Protein AF-A0A8T3W9M2-F1 (afdb_monomer_lite)

Structure (mmCIF, N/CA/C/O backbone):
data_AF-A0A8T3W9M2-F1
#
_entry.id   AF-A0A8T3W9M2-F1
#
loop_
_atom_site.group_PDB
_atom_site.id
_atom_site.type_symbol
_atom_site.label_atom_id
_atom_site.label_alt_id
_atom_site.label_comp_id
_atom_site.label_asym_id
_atom_site.label_entity_id
_atom_site.label_seq_id
_atom_site.pdbx_PDB_ins_code
_atom_site.Cartn_x
_atom_site.Cartn_y
_atom_site.Cartn_z
_atom_site.occupancy
_atom_site.B_iso_or_equiv
_atom_site.auth_seq_id
_atom_site.auth_comp_id
_atom_site.auth_asym_id
_atom_site.auth_atom_id
_atom_site.pdbx_PDB_model_num
ATOM 1 N N . MET A 1 1 ? 30.836 36.817 45.124 1.00 39.00 1 MET A N 1
ATOM 2 C CA . MET A 1 1 ? 31.228 36.311 43.795 1.00 39.00 1 MET A CA 1
ATOM 3 C C . MET A 1 1 ? 30.301 35.167 43.399 1.00 39.00 1 MET A C 1
ATOM 5 O O . MET A 1 1 ? 30.342 34.118 44.015 1.00 39.00 1 MET A O 1
ATOM 9 N N . ASN A 1 2 ? 29.427 35.454 42.434 1.00 42.81 2 ASN A N 1
ATOM 10 C CA . ASN A 1 2 ? 29.161 34.670 41.221 1.00 42.81 2 ASN A CA 1
ATOM 11 C C . ASN A 1 2 ? 28.730 33.192 41.360 1.00 42.81 2 ASN A C 1
ATOM 13 O O . ASN A 1 2 ? 29.551 32.287 41.342 1.00 42.81 2 ASN A O 1
ATOM 17 N N . ASN A 1 3 ? 27.408 33.001 41.420 1.00 44.59 3 ASN A N 1
ATOM 18 C CA . ASN A 1 3 ? 26.557 32.224 40.499 1.00 44.59 3 ASN A CA 1
ATOM 19 C C . ASN A 1 3 ? 27.165 31.021 39.733 1.00 44.59 3 ASN A C 1
ATOM 21 O O . ASN A 1 3 ? 28.027 31.213 38.878 1.00 44.59 3 ASN A O 1
ATOM 25 N N . SER A 1 4 ? 26.610 29.814 39.929 1.00 44.50 4 SER A N 1
ATOM 26 C CA . SER A 1 4 ? 26.274 28.855 38.848 1.00 44.50 4 SER A CA 1
ATOM 27 C C . SER A 1 4 ? 25.613 27.566 39.376 1.00 44.50 4 SER A C 1
ATOM 29 O O . SER A 1 4 ? 26.052 27.001 40.371 1.00 44.50 4 SER A O 1
ATOM 31 N N . GLY A 1 5 ? 24.575 27.092 38.667 1.00 40.69 5 GLY A N 1
ATOM 32 C CA . GLY A 1 5 ? 23.954 25.763 38.832 1.00 40.69 5 GLY A CA 1
ATOM 33 C C . GLY A 1 5 ? 22.439 25.826 39.065 1.00 40.69 5 GLY A C 1
ATOM 34 O O . GLY A 1 5 ? 21.985 25.690 40.190 1.00 40.69 5 GLY A O 1
ATOM 35 N N . PHE A 1 6 ? 21.640 26.323 38.119 1.00 42.41 6 PHE A N 1
ATOM 36 C CA . PHE A 1 6 ? 20.942 25.556 37.071 1.00 42.41 6 PHE A CA 1
ATOM 37 C C . PHE A 1 6 ? 19.998 24.435 37.569 1.00 42.41 6 PHE A C 1
ATOM 39 O O . PHE A 1 6 ? 20.433 23.372 37.991 1.00 42.41 6 PHE A O 1
ATOM 46 N N . SER A 1 7 ? 18.701 24.706 37.368 1.00 46.81 7 SER A N 1
ATOM 47 C CA . SER A 1 7 ? 17.598 23.775 37.084 1.00 46.81 7 SER A CA 1
ATOM 48 C C . SER A 1 7 ? 17.106 22.823 38.174 1.00 46.81 7 SER A C 1
ATOM 50 O O . SER A 1 7 ? 17.703 21.787 38.429 1.00 46.81 7 SER A O 1
ATOM 52 N N . ASN A 1 8 ? 15.864 23.035 38.620 1.00 50.03 8 ASN A N 1
ATOM 53 C CA . ASN A 1 8 ? 14.818 22.097 38.213 1.00 50.03 8 ASN A CA 1
ATOM 54 C C . ASN A 1 8 ? 13.423 22.722 38.251 1.00 50.03 8 ASN A C 1
ATOM 56 O O . ASN A 1 8 ? 13.041 23.462 39.155 1.00 50.03 8 ASN A O 1
ATOM 60 N N . SER A 1 9 ? 12.705 22.445 37.174 1.00 52.81 9 SER A N 1
ATOM 61 C CA . SER A 1 9 ? 11.444 23.040 36.783 1.00 52.81 9 SER A CA 1
ATOM 62 C C . SER A 1 9 ? 10.279 22.258 37.383 1.00 52.81 9 SER A C 1
ATOM 64 O O . SER A 1 9 ? 10.182 21.057 37.179 1.00 52.81 9 SER A O 1
ATOM 66 N N . ARG A 1 10 ? 9.369 22.991 38.035 1.00 55.19 10 ARG A N 1
ATOM 67 C CA . ARG A 1 10 ? 7.924 22.719 38.153 1.00 55.19 10 ARG A CA 1
ATOM 68 C C . ARG A 1 10 ? 7.528 21.292 38.568 1.00 55.19 10 ARG A C 1
ATOM 70 O O . ARG A 1 10 ? 7.169 20.466 37.737 1.00 55.19 10 ARG A O 1
ATOM 77 N N . GLU A 1 11 ? 7.427 21.088 39.881 1.00 52.94 11 GLU A N 1
ATOM 78 C CA . GLU A 1 11 ? 6.527 20.090 40.467 1.00 52.94 11 GLU A CA 1
ATOM 79 C C . GLU A 1 11 ? 5.074 20.405 40.068 1.00 52.94 11 GLU A C 1
ATOM 81 O O . GLU A 1 11 ? 4.480 21.388 40.520 1.00 52.94 11 GLU A O 1
ATOM 86 N N . LEU A 1 12 ? 4.490 19.577 39.203 1.00 50.06 12 LEU A N 1
ATOM 87 C CA . LEU A 1 12 ? 3.054 19.585 38.945 1.00 50.06 12 LEU A CA 1
ATOM 88 C C . LEU A 1 12 ? 2.354 18.822 40.075 1.00 50.06 12 LEU A C 1
ATOM 90 O O . LEU A 1 12 ? 2.283 17.597 40.067 1.00 50.06 12 LEU A O 1
ATOM 94 N N . LYS A 1 13 ? 1.836 19.567 41.056 1.00 49.88 13 LYS A N 1
ATOM 95 C CA . LYS A 1 13 ? 0.910 19.059 42.074 1.00 49.88 13 LYS A CA 1
ATOM 96 C C . LYS A 1 13 ? -0.467 18.869 41.439 1.00 49.88 13 LYS A C 1
ATOM 98 O O . LYS A 1 13 ? -1.202 19.842 41.288 1.00 49.88 13 LYS A O 1
ATOM 103 N N . TYR A 1 14 ? -0.828 17.639 41.089 1.00 43.00 14 TYR A N 1
ATOM 104 C CA . TYR A 1 14 ? -2.223 17.296 40.822 1.00 43.00 14 TYR A CA 1
ATOM 105 C C . TYR A 1 14 ? -2.787 16.565 42.034 1.00 43.00 14 TYR A C 1
ATOM 107 O O . TYR A 1 14 ? -2.312 15.502 42.413 1.00 43.00 14 TYR A O 1
ATOM 115 N N . ALA A 1 15 ? -3.753 17.218 42.677 1.00 52.56 15 ALA A N 1
ATOM 116 C CA . ALA A 1 15 ? -4.450 16.733 43.853 1.00 52.56 15 ALA A CA 1
ATOM 117 C C . ALA A 1 15 ? -5.292 15.500 43.503 1.00 52.56 15 ALA A C 1
ATOM 119 O O . ALA A 1 15 ? -6.151 15.561 42.621 1.00 52.56 15 ALA A O 1
ATOM 120 N N . GLU A 1 16 ? -5.058 14.408 44.221 1.00 57.94 16 GLU A N 1
ATOM 121 C CA . GLU A 1 16 ? -5.916 13.230 44.219 1.00 57.94 16 GLU A CA 1
ATOM 122 C C . GLU A 1 16 ? -7.261 13.629 44.845 1.00 57.94 16 GLU A C 1
ATOM 124 O O . GLU A 1 16 ? -7.340 14.002 46.014 1.00 57.94 16 GLU A O 1
ATOM 129 N N . LYS A 1 17 ? -8.318 13.662 44.026 1.00 60.25 17 LYS A N 1
ATOM 130 C CA . LYS A 1 17 ? -9.698 13.791 44.499 1.00 60.25 17 LYS A CA 1
ATOM 131 C C . LYS A 1 17 ? -10.296 12.398 44.568 1.00 60.25 17 LYS A C 1
ATOM 133 O O . LYS A 1 17 ? -10.641 11.826 43.534 1.00 60.25 17 LYS A O 1
ATOM 138 N N . ASP A 1 18 ? -10.455 11.907 45.787 1.00 57.84 18 ASP A N 1
ATOM 139 C CA . ASP A 1 18 ? -11.258 10.731 46.090 1.00 57.84 18 ASP A CA 1
ATOM 140 C C . ASP A 1 18 ? -12.707 10.968 45.638 1.00 57.84 18 ASP A C 1
ATOM 142 O O . ASP A 1 18 ? -13.363 11.928 46.051 1.00 57.84 18 ASP A O 1
ATOM 146 N N . CYS A 1 19 ? -13.213 10.105 44.755 1.00 46.59 19 CYS A N 1
ATOM 147 C CA . CYS A 1 19 ? -14.619 10.073 44.364 1.00 46.59 19 CYS A CA 1
ATOM 14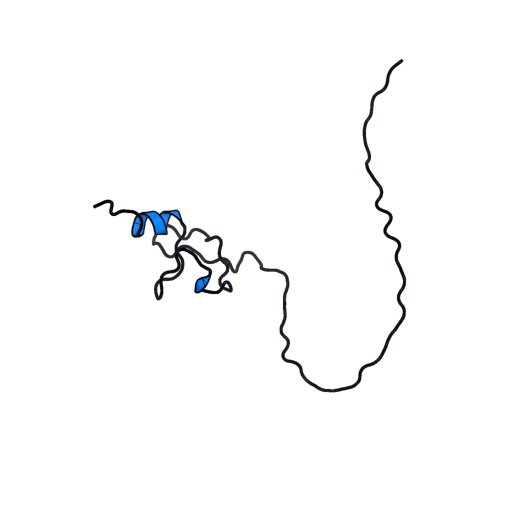8 C C . CYS A 1 19 ? -15.185 8.693 44.703 1.00 46.59 19 CYS A C 1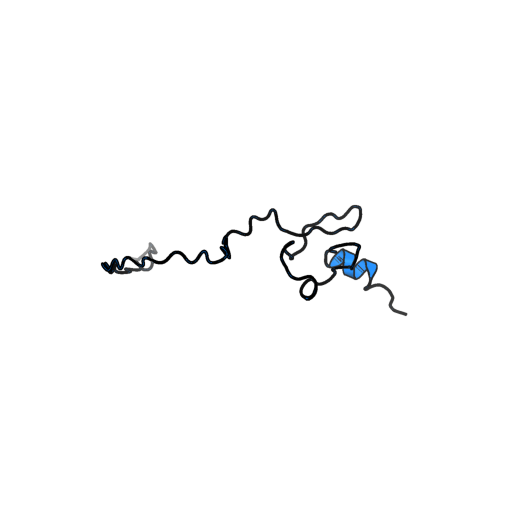
ATOM 150 O O . CYS A 1 19 ? -15.192 7.777 43.882 1.00 46.59 19 CYS A O 1
ATOM 152 N N . GLU A 1 20 ? -15.659 8.547 45.938 1.00 57.16 20 GLU A N 1
ATOM 153 C CA . GLU A 1 20 ? -16.551 7.458 46.317 1.00 57.16 20 GLU A CA 1
ATOM 154 C C . GLU A 1 20 ? -17.930 7.692 45.685 1.00 57.16 20 GLU A C 1
ATOM 156 O O . GLU A 1 20 ? -18.662 8.601 46.087 1.00 57.16 20 GLU A O 1
ATOM 161 N N . ARG A 1 21 ? -18.311 6.852 44.714 1.00 51.59 21 ARG A N 1
ATOM 162 C CA . ARG A 1 21 ? -19.715 6.459 44.517 1.00 51.59 21 ARG A CA 1
ATOM 163 C C . ARG A 1 21 ? -19.821 5.196 43.672 1.00 51.59 21 ARG A C 1
ATOM 165 O O . ARG A 1 21 ? -19.743 5.238 42.448 1.00 51.59 21 ARG A O 1
ATOM 172 N N . GLY A 1 22 ? -20.009 4.069 44.350 1.00 49.53 22 GLY A N 1
ATOM 173 C CA . GLY A 1 22 ? -20.549 2.872 43.726 1.00 49.53 22 GLY A CA 1
ATOM 174 C C . GLY A 1 22 ? -22.045 3.050 43.477 1.00 49.53 22 GLY A C 1
ATOM 175 O O . GLY A 1 22 ? -22.781 3.416 44.388 1.00 49.53 22 GLY A O 1
ATOM 176 N N . GLU A 1 23 ? -22.489 2.749 42.261 1.00 45.62 23 GLU A N 1
ATOM 177 C CA . GLU A 1 23 ? -23.890 2.462 41.957 1.00 45.62 23 GLU A CA 1
ATOM 178 C C . GLU A 1 23 ? -23.933 1.156 41.157 1.00 45.62 23 GLU A C 1
ATOM 180 O O . GLU A 1 23 ? -23.408 1.051 40.048 1.00 45.62 23 GLU A O 1
ATOM 185 N N . SER A 1 24 ? -24.504 0.115 41.765 1.00 53.31 24 SER A N 1
ATOM 186 C CA . SER A 1 24 ? -24.656 -1.207 41.164 1.00 53.31 24 SER A CA 1
ATOM 187 C C . SER A 1 24 ? -25.778 -1.177 40.126 1.00 53.31 24 SER A C 1
ATOM 189 O O . SER A 1 24 ? -26.957 -1.176 40.485 1.00 53.31 24 SER A O 1
ATOM 191 N N . TYR A 1 25 ? -25.434 -1.175 38.839 1.00 42.75 25 TYR A N 1
ATOM 192 C CA . TYR A 1 25 ? -26.426 -1.292 37.774 1.00 42.75 25 TYR A CA 1
ATOM 193 C C . TYR A 1 25 ? -26.630 -2.768 37.418 1.00 42.75 25 TYR A C 1
ATOM 195 O O . TYR A 1 25 ? -25.783 -3.397 36.785 1.00 42.75 25 TYR A O 1
ATOM 203 N N . THR A 1 26 ? -27.754 -3.339 37.851 1.00 53.59 26 THR A N 1
ATOM 204 C CA . THR A 1 26 ? -28.188 -4.673 37.425 1.00 53.59 26 THR A CA 1
ATOM 205 C C . THR A 1 26 ? -29.032 -4.537 36.159 1.00 53.59 26 THR A C 1
ATOM 207 O O . THR A 1 26 ? -30.124 -3.979 36.187 1.00 53.59 26 THR A O 1
ATOM 210 N N . SER A 1 27 ? -28.529 -5.026 35.023 1.00 56.41 27 SER A N 1
ATOM 211 C CA . SER A 1 27 ? -29.371 -5.413 33.883 1.00 56.41 27 SER A CA 1
ATOM 212 C C . SER A 1 27 ? -28.565 -6.228 32.859 1.00 56.41 27 SER A C 1
ATOM 214 O O . SER A 1 27 ? -27.493 -5.772 32.450 1.00 56.41 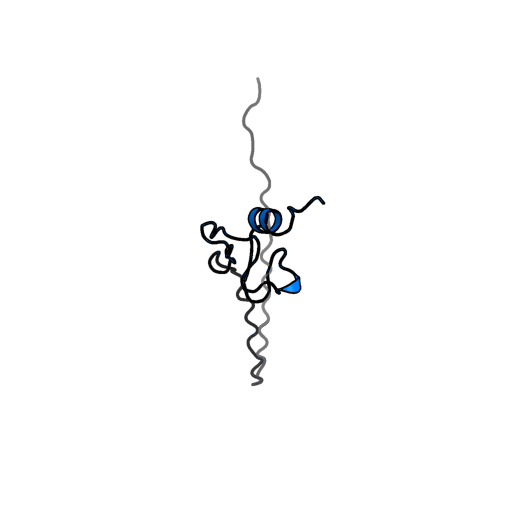27 SER A O 1
ATOM 216 N N . PRO A 1 28 ? -29.035 -7.410 32.417 1.00 63.00 28 PRO A N 1
ATOM 217 C CA . PRO A 1 28 ? -28.375 -8.178 31.374 1.00 63.00 28 PRO A CA 1
ATOM 218 C C . PRO A 1 28 ? -28.813 -7.646 30.006 1.00 63.00 28 PRO A C 1
ATOM 220 O O . PRO A 1 28 ? -29.838 -8.045 29.460 1.00 63.00 28 PRO A O 1
ATOM 223 N N . VAL A 1 29 ? -28.024 -6.738 29.439 1.00 52.72 29 VAL A N 1
ATOM 224 C CA . VAL A 1 29 ? -28.092 -6.435 28.006 1.00 52.72 29 VAL A CA 1
ATOM 225 C C . VAL A 1 29 ? -26.675 -6.546 27.475 1.00 52.72 29 VAL A C 1
ATOM 227 O O . VAL A 1 29 ? -25.847 -5.657 27.689 1.00 52.72 29 VAL A O 1
ATOM 230 N N . GLU A 1 30 ? -26.371 -7.684 26.854 1.00 59.41 30 GLU A N 1
ATOM 231 C CA . GLU A 1 30 ? -25.089 -7.933 26.201 1.00 59.41 30 GLU A CA 1
ATOM 232 C C . GLU A 1 30 ? -24.924 -6.945 25.044 1.00 59.41 30 GLU A C 1
ATOM 234 O O . GLU A 1 30 ? -25.390 -7.153 23.925 1.00 59.41 30 GLU A O 1
ATOM 239 N N . ARG A 1 31 ? -24.280 -5.813 25.332 1.00 56.19 31 ARG A N 1
ATOM 240 C CA . ARG A 1 31 ? -23.817 -4.891 24.298 1.00 56.19 31 ARG A CA 1
ATOM 241 C C . ARG A 1 31 ? -22.688 -5.586 23.535 1.00 56.19 31 ARG A C 1
ATOM 243 O O . ARG A 1 31 ? -21.800 -6.148 24.186 1.00 56.19 31 ARG A O 1
ATOM 250 N N . PRO A 1 32 ? -22.661 -5.531 22.191 1.00 61.31 32 PRO A N 1
ATOM 251 C CA . PRO A 1 32 ? -21.499 -5.989 21.449 1.00 61.31 32 PRO A CA 1
ATOM 252 C C . PRO A 1 32 ? -20.281 -5.206 21.945 1.00 61.31 32 PRO A C 1
ATOM 254 O O . PRO A 1 32 ? -20.282 -3.973 21.971 1.00 61.31 32 PRO A O 1
ATOM 257 N N . LYS A 1 33 ? -19.265 -5.943 22.401 1.00 46.91 33 LYS A N 1
ATOM 258 C CA . LYS A 1 33 ? -17.986 -5.402 22.858 1.00 46.91 33 LYS A CA 1
ATOM 259 C C . LYS A 1 33 ? -17.286 -4.763 21.659 1.00 46.91 33 LYS A C 1
ATOM 261 O O . LYS A 1 33 ? -16.508 -5.420 20.979 1.00 46.91 33 LYS A O 1
ATOM 266 N N . PHE A 1 34 ? -17.567 -3.491 21.393 1.00 62.62 34 PHE A N 1
ATOM 267 C CA . PHE A 1 34 ? -16.681 -2.649 20.598 1.00 62.62 34 PHE A CA 1
ATOM 268 C C . PHE A 1 34 ? -15.438 -2.402 21.448 1.00 62.62 34 PHE A C 1
ATOM 270 O O . PHE A 1 34 ? -15.378 -1.474 22.251 1.00 62.62 34 PHE A O 1
ATOM 277 N N . TYR A 1 35 ? -14.485 -3.321 21.348 1.00 54.34 35 TYR A N 1
ATOM 278 C CA . TYR A 1 35 ? -13.188 -3.178 21.970 1.00 54.34 35 TYR A CA 1
ATOM 279 C C . TYR A 1 35 ? -12.417 -2.133 21.160 1.00 54.34 35 TYR A C 1
ATOM 281 O O . TYR A 1 35 ? -11.931 -2.386 20.063 1.00 54.34 35 TYR A O 1
ATOM 289 N N . ILE A 1 36 ? -12.324 -0.919 21.690 1.00 64.69 36 ILE A N 1
ATOM 290 C CA . ILE A 1 36 ? -11.194 -0.064 21.352 1.00 64.69 36 ILE A CA 1
ATOM 291 C C . ILE A 1 36 ? -10.046 -0.621 22.197 1.00 64.69 36 ILE A C 1
ATOM 293 O O . ILE A 1 36 ? -9.894 -0.283 23.367 1.00 64.69 36 ILE A O 1
ATOM 297 N N . THR A 1 37 ? -9.315 -1.600 21.661 1.00 58.34 37 THR A N 1
ATOM 298 C CA . THR A 1 37 ? -8.036 -2.007 22.252 1.00 58.34 37 THR A CA 1
ATOM 299 C C . THR A 1 37 ? -6.995 -1.013 21.772 1.00 58.34 37 THR A C 1
ATOM 301 O O . THR A 1 37 ? -6.396 -1.192 20.712 1.00 58.34 37 THR A O 1
ATOM 304 N N . ASP A 1 38 ? -6.830 0.059 22.538 1.00 65.19 38 ASP A N 1
ATOM 305 C CA . ASP A 1 38 ? -5.800 1.076 22.346 1.00 65.19 38 ASP A CA 1
ATOM 306 C C . ASP A 1 38 ? -4.400 0.493 22.586 1.00 65.19 38 ASP A C 1
ATOM 308 O O . ASP A 1 38 ? -3.802 0.684 23.638 1.00 65.19 38 ASP A O 1
ATOM 312 N N . VAL A 1 39 ? -3.878 -0.237 21.602 1.00 62.84 39 VAL A N 1
ATOM 313 C CA . VAL A 1 39 ? -2.451 -0.292 21.255 1.00 62.84 39 VAL A CA 1
ATOM 314 C C . VAL A 1 39 ? -2.361 -0.903 19.863 1.00 62.84 39 VAL A C 1
ATOM 316 O O . VAL A 1 39 ? -2.338 -2.121 19.704 1.00 62.84 39 VAL A O 1
ATOM 319 N N . ALA A 1 40 ? -2.322 -0.046 18.841 1.00 59.12 40 ALA A N 1
ATOM 320 C CA . ALA A 1 40 ? -1.884 -0.438 17.509 1.00 59.12 40 ALA A CA 1
ATOM 321 C C . ALA A 1 40 ? -0.420 -0.880 17.620 1.00 59.12 40 ALA A C 1
ATOM 323 O O . ALA A 1 40 ? 0.512 -0.079 17.537 1.00 59.12 40 ALA A O 1
ATOM 324 N N . THR A 1 41 ? -0.210 -2.161 17.909 1.00 59.66 41 THR A N 1
ATOM 325 C CA . THR A 1 41 ? 1.105 -2.775 17.816 1.00 59.66 41 THR A CA 1
ATOM 326 C C . THR A 1 41 ? 1.573 -2.609 16.375 1.00 59.66 41 THR A C 1
ATOM 328 O O . THR A 1 41 ? 0.807 -2.855 15.450 1.00 59.66 41 THR A O 1
ATOM 331 N N . THR A 1 42 ? 2.828 -2.219 16.159 1.00 60.97 42 THR A N 1
ATOM 332 C CA . THR A 1 42 ? 3.462 -1.993 14.838 1.00 60.97 42 THR A CA 1
ATOM 333 C C . THR A 1 42 ? 3.351 -3.166 13.847 1.00 60.97 42 THR A C 1
ATOM 335 O O . THR A 1 42 ? 3.779 -3.069 12.704 1.00 60.97 42 THR A O 1
ATOM 338 N N . LYS A 1 43 ? 2.759 -4.283 14.277 1.00 64.44 43 LYS A N 1
ATOM 339 C CA . LYS A 1 43 ? 2.450 -5.480 13.503 1.00 64.44 43 LYS A CA 1
ATOM 340 C C . LYS A 1 43 ? 1.318 -5.295 12.486 1.00 64.44 43 LYS A C 1
ATOM 342 O O . LYS A 1 43 ? 1.235 -6.093 11.560 1.00 64.44 43 LYS A O 1
ATOM 347 N N . ASP A 1 44 ? 0.503 -4.251 12.630 1.00 88.00 44 ASP A N 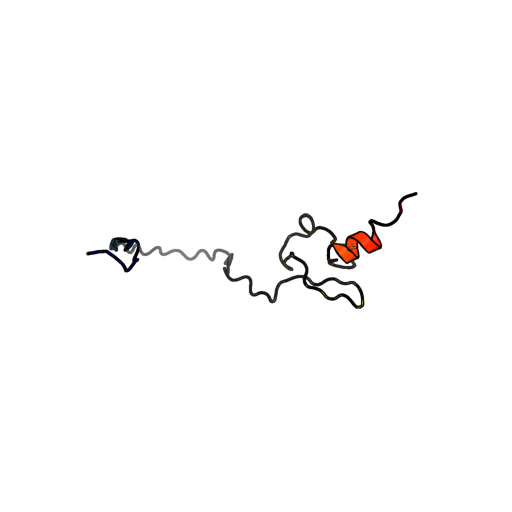1
ATOM 348 C CA . ASP A 1 44 ? -0.670 -4.019 11.776 1.00 88.00 44 ASP A CA 1
ATOM 349 C C . ASP A 1 44 ? -0.421 -2.996 10.661 1.00 88.00 44 ASP A C 1
ATOM 351 O O . ASP A 1 44 ? -1.366 -2.426 10.120 1.00 88.00 44 ASP A O 1
ATOM 355 N N . ILE A 1 45 ? 0.840 -2.731 10.320 1.00 93.19 45 ILE A N 1
ATOM 356 C CA . ILE A 1 45 ? 1.215 -1.810 9.245 1.00 93.19 45 ILE A CA 1
ATOM 357 C C . ILE A 1 45 ? 1.214 -2.549 7.897 1.00 93.19 45 ILE A C 1
ATOM 359 O O . ILE A 1 45 ? 1.806 -3.620 7.750 1.00 93.19 45 ILE A O 1
ATOM 363 N N . GLU A 1 46 ? 0.562 -1.966 6.892 1.00 94.06 46 GLU A N 1
ATOM 364 C CA . GLU A 1 46 ? 0.563 -2.466 5.515 1.00 94.06 46 GLU A CA 1
ATOM 365 C C . GLU A 1 46 ? 1.961 -2.383 4.898 1.00 94.06 46 GLU A C 1
ATOM 367 O O . GLU A 1 46 ? 2.716 -1.445 5.161 1.00 94.06 46 GLU A O 1
ATOM 372 N N . ARG A 1 47 ? 2.297 -3.317 4.007 1.00 95.25 47 ARG A N 1
ATOM 373 C CA . ARG A 1 47 ? 3.591 -3.344 3.313 1.00 95.25 47 ARG A CA 1
ATOM 374 C C . ARG A 1 47 ? 3.420 -3.172 1.816 1.00 95.25 47 ARG A C 1
ATOM 376 O O . ARG A 1 47 ? 2.435 -3.616 1.237 1.00 95.25 47 ARG A O 1
ATOM 383 N N . CYS A 1 48 ? 4.412 -2.546 1.193 1.00 96.00 48 CYS A N 1
ATOM 384 C CA . CYS A 1 48 ? 4.449 -2.326 -0.240 1.00 96.00 48 CYS A CA 1
ATOM 385 C C . CYS A 1 48 ? 4.455 -3.664 -0.986 1.00 96.00 48 CYS A C 1
ATOM 387 O O . CYS A 1 48 ? 5.381 -4.461 -0.819 1.00 96.00 48 CYS A O 1
ATOM 389 N N . VAL A 1 49 ? 3.461 -3.877 -1.849 1.00 96.31 49 VAL A N 1
ATOM 390 C CA . VAL A 1 49 ? 3.305 -5.119 -2.617 1.00 96.31 49 VAL A CA 1
ATOM 391 C C . VAL A 1 49 ? 4.317 -5.266 -3.758 1.00 96.31 49 VAL A C 1
ATOM 393 O O . VAL A 1 49 ? 4.433 -6.339 -4.348 1.00 96.31 49 VAL A O 1
ATOM 396 N N . MET A 1 50 ? 5.089 -4.219 -4.079 1.00 95.81 50 MET A N 1
ATOM 397 C CA . MET A 1 50 ? 6.070 -4.324 -5.157 1.00 95.81 50 MET A CA 1
ATOM 398 C C . MET A 1 50 ? 7.106 -5.415 -4.870 1.00 95.81 50 MET A C 1
ATOM 400 O O . MET A 1 50 ? 7.723 -5.407 -3.794 1.00 95.81 50 MET A O 1
ATOM 404 N N . PRO A 1 51 ? 7.365 -6.307 -5.845 1.00 92.50 51 PRO A N 1
ATOM 405 C CA . PRO A 1 51 ? 8.383 -7.333 -5.706 1.00 92.50 51 PRO A CA 1
ATOM 406 C C . PRO A 1 51 ? 9.750 -6.666 -5.526 1.00 92.50 51 PRO A C 1
ATOM 408 O O . PRO A 1 51 ? 10.178 -5.861 -6.350 1.00 92.50 51 PRO A O 1
ATOM 411 N N . GLY A 1 52 ? 10.414 -6.971 -4.410 1.00 93.88 52 GLY A N 1
ATOM 412 C CA . GLY A 1 52 ? 11.707 -6.385 -4.042 1.00 93.88 52 GLY A CA 1
ATOM 413 C C . GLY A 1 52 ? 11.642 -5.094 -3.216 1.00 93.88 52 GLY A C 1
ATOM 414 O O . GLY A 1 52 ? 12.692 -4.625 -2.789 1.00 93.88 52 GLY A O 1
ATOM 415 N N . CYS A 1 53 ? 10.454 -4.534 -2.945 1.00 95.75 53 CYS A N 1
ATOM 416 C CA . CYS A 1 53 ? 10.306 -3.405 -2.021 1.00 95.75 53 CYS A CA 1
ATOM 417 C C . CYS A 1 53 ? 9.945 -3.879 -0.608 1.00 95.75 53 CYS A C 1
ATOM 419 O O . CYS A 1 53 ? 10.762 -3.759 0.299 1.00 95.75 53 CYS A O 1
ATOM 421 N N . GLY A 1 54 ? 8.722 -4.385 -0.400 1.00 92.88 54 GLY A N 1
ATOM 422 C CA . GLY A 1 54 ? 8.253 -4.874 0.906 1.00 92.88 54 GLY A CA 1
ATOM 423 C C . GLY A 1 54 ? 8.254 -3.846 2.048 1.00 92.88 54 GLY A C 1
ATOM 424 O O . GLY A 1 54 ? 7.999 -4.220 3.192 1.00 92.88 54 GLY A O 1
ATOM 425 N N . ALA A 1 55 ? 8.552 -2.575 1.762 1.00 94.94 55 ALA A N 1
ATOM 426 C CA . ALA A 1 55 ? 8.677 -1.525 2.762 1.00 94.94 55 ALA A CA 1
ATOM 427 C C . ALA A 1 55 ? 7.346 -1.282 3.474 1.00 94.94 55 ALA A C 1
ATOM 429 O O . ALA A 1 55 ? 6.283 -1.349 2.856 1.00 94.94 55 ALA A O 1
ATOM 430 N N . GLU A 1 56 ? 7.409 -0.960 4.761 1.00 93.94 56 GLU A N 1
ATOM 431 C CA . GLU A 1 56 ? 6.237 -0.528 5.512 1.00 93.94 56 GLU A CA 1
ATOM 432 C C . GLU A 1 56 ? 5.653 0.744 4.899 1.00 93.94 56 GLU A C 1
ATOM 434 O O . GLU A 1 56 ? 6.359 1.660 4.467 1.00 93.94 56 GLU A O 1
ATOM 439 N N . THR A 1 57 ? 4.335 0.767 4.814 1.00 88.62 57 THR A N 1
ATOM 440 C CA . THR A 1 57 ? 3.571 1.907 4.325 1.00 88.62 57 THR A CA 1
ATOM 441 C C . THR A 1 57 ? 3.050 2.673 5.537 1.00 88.62 57 THR A C 1
ATOM 443 O O . THR A 1 57 ? 2.883 2.102 6.603 1.00 88.62 57 THR A O 1
ATOM 446 N N . GLY A 1 58 ? 2.782 3.973 5.425 1.00 90.25 58 GLY A N 1
ATOM 447 C CA . GLY A 1 58 ? 2.266 4.761 6.558 1.00 90.25 58 GLY A CA 1
ATOM 448 C C . GLY A 1 58 ? 0.827 4.420 6.977 1.00 90.25 58 GLY A C 1
ATOM 449 O O . GLY A 1 58 ? 0.206 5.209 7.682 1.00 90.25 58 GLY A O 1
ATOM 450 N N . TYR A 1 59 ? 0.277 3.298 6.506 1.00 93.19 59 TYR A N 1
ATOM 451 C CA . TYR A 1 59 ? -1.117 2.906 6.666 1.00 93.19 59 TYR A CA 1
ATOM 452 C C . TYR A 1 59 ? -1.236 1.615 7.464 1.00 93.19 59 TYR A C 1
ATOM 454 O O . TYR A 1 59 ? -0.426 0.699 7.321 1.00 93.19 59 TYR A O 1
ATOM 462 N N . LEU A 1 60 ? -2.284 1.530 8.279 1.00 92.81 60 LEU A N 1
ATOM 463 C CA . LEU A 1 60 ? -2.623 0.309 8.994 1.00 92.81 60 LEU A CA 1
ATOM 464 C C . LEU A 1 60 ? -3.508 -0.582 8.119 1.00 92.81 60 LEU A C 1
ATOM 466 O O . LEU A 1 60 ? -4.301 -0.091 7.312 1.00 92.81 60 LEU A O 1
ATOM 470 N N . ILE A 1 61 ? -3.456 -1.889 8.357 1.00 90.50 61 ILE A N 1
ATOM 471 C CA . ILE A 1 61 ? -4.344 -2.894 7.751 1.00 90.50 61 ILE A CA 1
ATOM 472 C C . ILE A 1 61 ? -5.817 -2.604 8.089 1.00 90.50 61 ILE A C 1
ATOM 474 O O . ILE A 1 61 ? -6.718 -2.983 7.343 1.00 90.50 61 ILE A O 1
ATOM 478 N N . THR A 1 62 ? -6.083 -1.875 9.173 1.00 90.62 62 THR A N 1
ATOM 479 C CA . THR A 1 62 ? -7.426 -1.437 9.577 1.00 90.62 62 THR A CA 1
ATOM 480 C C . THR A 1 62 ? -7.844 -0.093 8.981 1.00 90.62 62 THR A C 1
ATOM 482 O O . THR A 1 62 ? -9.029 0.238 9.018 1.00 90.62 62 THR A O 1
ATOM 485 N N . THR A 1 63 ? -6.920 0.692 8.411 1.00 91.00 63 THR A N 1
ATOM 486 C CA . THR A 1 63 ? -7.257 1.979 7.787 1.00 91.00 63 THR A CA 1
ATOM 487 C C . THR A 1 63 ? -8.213 1.737 6.612 1.00 91.00 63 THR A C 1
ATOM 489 O O . THR A 1 63 ? -7.898 0.922 5.755 1.00 91.00 63 THR A O 1
ATOM 492 N N . PRO A 1 64 ? -9.367 2.404 6.498 1.00 93.00 64 PRO A N 1
ATOM 493 C CA . PRO A 1 64 ? -10.253 2.249 5.343 1.00 93.00 64 PRO A CA 1
ATOM 494 C C . PRO A 1 64 ? -9.531 2.471 4.006 1.00 93.00 64 PRO A C 1
ATOM 496 O O . PRO A 1 64 ? -8.731 3.397 3.882 1.00 93.00 64 PRO A O 1
ATOM 499 N N . ILE A 1 65 ? -9.828 1.647 2.995 1.00 92.94 65 ILE A N 1
ATOM 500 C CA . ILE A 1 65 ? -9.155 1.675 1.680 1.00 92.94 65 ILE A CA 1
ATOM 501 C C . ILE A 1 65 ? -9.223 3.069 1.039 1.00 92.94 65 ILE A C 1
ATOM 503 O O . ILE A 1 65 ? -8.236 3.554 0.496 1.00 92.94 65 ILE A O 1
ATOM 507 N N . GLN A 1 66 ? -10.356 3.757 1.181 1.00 93.56 66 GLN A N 1
ATOM 508 C CA . GLN A 1 66 ? -10.595 5.100 0.647 1.00 93.56 66 GLN A CA 1
ATOM 509 C C . GLN A 1 66 ? -9.646 6.164 1.221 1.00 93.56 66 GLN A C 1
ATOM 511 O O . GLN A 1 66 ? -9.508 7.239 0.644 1.00 93.56 66 GLN A O 1
ATOM 516 N N . GLN A 1 67 ? -9.011 5.889 2.363 1.00 93.19 67 GLN A N 1
ATOM 517 C CA . GLN A 1 67 ? -8.068 6.793 3.023 1.00 93.19 67 GLN A CA 1
ATOM 518 C C . GLN A 1 67 ? -6.601 6.440 2.731 1.00 93.19 67 GLN A C 1
ATOM 520 O O . GLN A 1 67 ? -5.701 7.160 3.170 1.00 93.19 67 GLN A O 1
ATOM 525 N N . ARG A 1 68 ? -6.339 5.348 2.001 1.00 93.06 68 ARG A N 1
ATOM 526 C CA . ARG A 1 68 ? -4.986 4.878 1.698 1.00 93.06 68 ARG A CA 1
ATOM 527 C C . ARG A 1 68 ? -4.532 5.359 0.324 1.00 93.06 68 ARG A C 1
ATOM 529 O O . ARG A 1 68 ? -4.992 4.877 -0.710 1.00 93.06 68 ARG A O 1
ATOM 536 N N . MET A 1 69 ? -3.574 6.281 0.297 1.00 93.25 69 MET A N 1
ATOM 537 C CA . MET A 1 69 ? -2.943 6.697 -0.954 1.00 93.25 69 MET A CA 1
ATOM 538 C C . MET A 1 69 ? -2.073 5.567 -1.499 1.00 93.25 69 MET A C 1
ATOM 540 O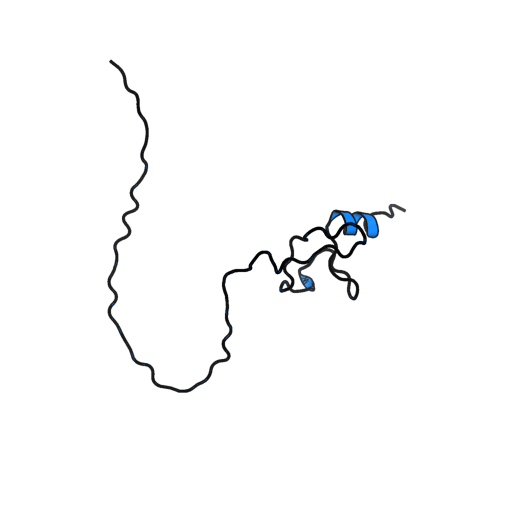 O . MET A 1 69 ? -1.282 4.977 -0.767 1.00 93.25 69 MET A O 1
ATOM 544 N N . GLY A 1 70 ? -2.206 5.276 -2.791 1.00 92.62 70 GLY A N 1
ATOM 545 C CA . GLY A 1 70 ? -1.435 4.224 -3.452 1.00 92.62 70 GLY A CA 1
ATOM 546 C C . GLY A 1 70 ? -1.909 2.798 -3.172 1.00 92.62 70 GLY A C 1
ATOM 547 O O . GLY A 1 70 ? -1.184 1.857 -3.490 1.00 92.62 70 GLY A O 1
ATOM 548 N N . TYR A 1 71 ? -3.105 2.619 -2.603 1.00 96.19 71 TYR A N 1
ATOM 549 C CA . TYR A 1 71 ? -3.770 1.320 -2.615 1.00 96.19 71 TYR A CA 1
ATOM 550 C C . TYR A 1 71 ? -4.297 1.012 -4.019 1.00 96.19 71 TYR A C 1
ATOM 552 O O . TYR A 1 71 ? -4.928 1.855 -4.656 1.00 96.19 71 TYR A O 1
ATOM 560 N N . VAL A 1 72 ? -4.047 -0.204 -4.495 1.00 94.25 72 VAL A N 1
ATOM 561 C CA . VAL A 1 72 ? -4.506 -0.694 -5.794 1.00 94.25 72 VAL A CA 1
ATOM 562 C C . VAL A 1 72 ? -5.458 -1.861 -5.552 1.00 94.25 72 VAL A C 1
ATOM 564 O O . VAL A 1 72 ? -5.067 -2.878 -4.977 1.00 94.25 72 VAL A O 1
ATOM 567 N N . GLU A 1 73 ? -6.713 -1.721 -5.986 1.00 93.94 73 GLU A N 1
ATOM 568 C CA . GLU A 1 73 ? -7.731 -2.764 -5.822 1.00 93.94 73 GLU A CA 1
ATOM 569 C C . GLU A 1 73 ? -7.265 -4.099 -6.414 1.00 93.94 73 GLU A C 1
ATOM 571 O O . GLU A 1 73 ? -6.786 -4.172 -7.545 1.00 93.94 73 GLU A O 1
ATOM 576 N N . GLY A 1 74 ? -7.368 -5.163 -5.613 1.00 92.31 74 GLY A N 1
ATOM 577 C CA . GLY A 1 74 ? -6.939 -6.512 -5.988 1.00 92.31 74 GLY A CA 1
ATOM 578 C C . GLY A 1 74 ? -5.426 -6.757 -5.955 1.00 92.31 74 GLY A C 1
ATOM 579 O O . GLY A 1 74 ? -5.020 -7.915 -6.001 1.00 92.31 74 GLY A O 1
ATOM 580 N N . ALA A 1 75 ? -4.595 -5.717 -5.829 1.00 93.19 75 ALA A N 1
ATOM 581 C CA . ALA A 1 75 ? -3.140 -5.852 -5.725 1.00 93.19 75 ALA A CA 1
ATOM 582 C C . ALA A 1 75 ? -2.613 -5.544 -4.316 1.00 93.19 75 ALA A C 1
ATOM 584 O O . ALA A 1 75 ? -1.697 -6.216 -3.861 1.00 93.19 75 ALA A O 1
ATOM 585 N N . GLY A 1 76 ? -3.194 -4.578 -3.603 1.00 94.56 76 GLY A N 1
ATOM 586 C CA . GLY A 1 76 ? -2.776 -4.192 -2.253 1.00 94.56 76 GLY A CA 1
ATOM 587 C C . GLY A 1 76 ? -2.106 -2.819 -2.197 1.00 94.56 76 GLY A C 1
ATOM 588 O O . GLY A 1 76 ? -2.309 -1.971 -3.065 1.00 94.56 76 GLY A O 1
ATOM 589 N N . GLN A 1 77 ? -1.337 -2.575 -1.136 1.00 96.62 77 GLN A N 1
ATOM 590 C CA . GLN A 1 77 ? -0.774 -1.262 -0.833 1.00 96.62 77 GLN A CA 1
ATOM 591 C C . GLN A 1 77 ? 0.588 -1.031 -1.507 1.00 96.62 77 GLN A C 1
ATOM 593 O O . GLN A 1 77 ? 1.465 -1.890 -1.464 1.00 96.62 77 GLN A O 1
ATOM 598 N N . LEU A 1 78 ? 0.809 0.160 -2.074 1.00 96.25 78 LEU A N 1
ATOM 599 C CA . LEU A 1 78 ? 2.122 0.626 -2.539 1.00 96.25 78 LEU A CA 1
ATOM 600 C C . LEU A 1 78 ? 2.682 1.706 -1.610 1.00 96.25 78 LEU A C 1
ATOM 602 O O . LEU A 1 78 ? 1.936 2.520 -1.063 1.00 96.25 78 LEU A O 1
ATOM 606 N N . CYS A 1 79 ? 4.005 1.753 -1.452 1.00 95.31 79 CYS A N 1
ATOM 607 C CA . CYS A 1 79 ? 4.664 2.916 -0.861 1.00 95.31 79 CYS A CA 1
ATOM 608 C C . CYS A 1 79 ? 4.728 4.067 -1.882 1.00 95.31 79 CYS A C 1
ATOM 610 O O . CYS A 1 79 ? 4.684 3.839 -3.092 1.00 95.31 79 CYS A O 1
ATOM 612 N N . ALA A 1 80 ? 4.869 5.304 -1.398 1.00 92.62 80 ALA A N 1
ATOM 613 C CA . ALA A 1 80 ? 4.924 6.503 -2.240 1.00 92.62 80 ALA A CA 1
ATOM 614 C C . ALA A 1 80 ? 5.891 6.406 -3.444 1.00 92.62 80 ALA A C 1
ATOM 616 O O . ALA A 1 80 ? 5.438 6.666 -4.559 1.00 92.62 80 ALA A O 1
ATOM 617 N N . PRO A 1 81 ? 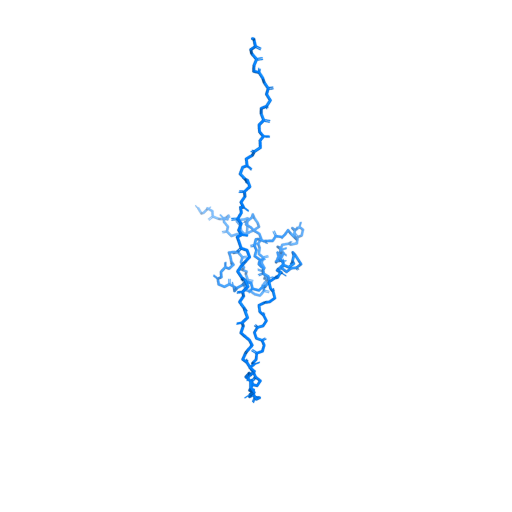7.164 5.972 -3.295 1.00 93.25 81 PRO A N 1
ATOM 618 C CA . PRO A 1 81 ? 8.080 5.906 -4.436 1.00 93.25 81 PRO A CA 1
ATOM 619 C C . PRO A 1 81 ? 7.668 4.844 -5.462 1.00 93.25 81 PRO A C 1
ATOM 621 O O . PRO A 1 81 ? 7.786 5.070 -6.663 1.00 93.25 81 PRO A O 1
ATOM 624 N N . CYS A 1 82 ? 7.143 3.697 -5.020 1.00 94.25 82 CYS A N 1
ATOM 625 C CA . CYS A 1 82 ? 6.646 2.665 -5.929 1.00 94.25 82 CYS A CA 1
ATOM 626 C C . CYS A 1 82 ? 5.381 3.114 -6.664 1.00 94.25 82 CYS A C 1
ATOM 628 O O . CYS A 1 82 ? 5.239 2.844 -7.856 1.00 94.25 82 CYS A O 1
ATOM 630 N N . TYR A 1 83 ? 4.484 3.820 -5.975 1.00 93.56 83 TYR A N 1
ATOM 631 C CA . TYR A 1 83 ? 3.297 4.404 -6.587 1.00 93.56 83 TYR A CA 1
ATOM 632 C C . TYR A 1 83 ? 3.676 5.447 -7.647 1.00 93.56 83 TYR A C 1
ATOM 634 O O . TYR A 1 83 ? 3.208 5.369 -8.782 1.00 93.56 83 TYR A O 1
ATOM 642 N N . GLU A 1 84 ? 4.587 6.366 -7.325 1.00 92.00 84 GLU A N 1
ATOM 643 C CA . GLU A 1 84 ? 5.067 7.383 -8.264 1.00 92.00 84 GLU A CA 1
ATOM 644 C C . GLU A 1 84 ? 5.835 6.771 -9.443 1.00 92.00 84 GLU A C 1
ATOM 646 O O . GLU A 1 84 ? 5.596 7.140 -10.590 1.00 92.00 84 GLU A O 1
ATOM 651 N N . SER A 1 85 ? 6.692 5.778 -9.209 1.00 91.62 85 SER A N 1
ATOM 652 C CA . SER A 1 85 ? 7.403 5.098 -10.298 1.00 91.62 85 SER A CA 1
ATOM 653 C C . SER A 1 85 ? 6.463 4.326 -11.228 1.00 91.62 85 SER A C 1
ATOM 655 O O . SER A 1 85 ? 6.751 4.213 -12.418 1.00 91.62 85 SER A O 1
ATOM 657 N N . THR A 1 86 ? 5.370 3.772 -10.701 1.00 90.81 86 THR A N 1
ATOM 658 C CA . THR A 1 86 ? 4.419 2.971 -11.489 1.00 90.81 86 THR A CA 1
ATOM 659 C C . THR A 1 86 ? 3.428 3.858 -12.244 1.00 90.81 86 THR A C 1
ATOM 661 O O . THR A 1 86 ? 3.124 3.595 -13.407 1.00 90.81 86 THR A O 1
ATOM 664 N N . PHE A 1 87 ? 2.936 4.926 -11.607 1.00 87.88 87 PHE A N 1
ATOM 665 C CA . PHE A 1 87 ? 1.829 5.743 -12.121 1.00 87.88 87 PHE A CA 1
ATOM 666 C C . PHE A 1 87 ? 2.193 7.205 -12.415 1.00 87.88 87 PHE A C 1
ATOM 668 O O . PHE A 1 87 ? 1.545 7.835 -13.247 1.00 87.88 87 PHE A O 1
ATOM 675 N N . GLY A 1 88 ? 3.229 7.756 -11.783 1.00 79.69 88 GLY A N 1
ATOM 676 C CA . GLY A 1 88 ? 3.676 9.146 -11.962 1.00 79.69 88 GLY A CA 1
ATOM 677 C C . GLY A 1 88 ? 4.511 9.392 -13.225 1.00 79.69 88 GLY A C 1
ATOM 678 O O . GLY A 1 88 ? 4.792 10.536 -13.579 1.00 79.69 88 GLY A O 1
ATOM 679 N N . GLY A 1 89 ? 4.895 8.333 -13.939 1.00 70.44 89 GLY A N 1
ATOM 680 C CA . GLY A 1 89 ? 5.924 8.375 -14.977 1.00 70.44 89 GLY A CA 1
ATOM 681 C C . GLY A 1 89 ? 5.446 8.232 -16.421 1.00 70.44 89 GLY A C 1
ATOM 682 O O . GLY A 1 89 ? 6.016 7.433 -17.156 1.00 70.44 89 GLY A O 1
ATOM 683 N N . ARG A 1 90 ? 4.454 9.008 -16.875 1.00 62.97 90 ARG A N 1
ATOM 684 C CA . ARG A 1 90 ? 4.309 9.323 -18.313 1.00 62.97 90 ARG A CA 1
ATOM 685 C C . ARG A 1 90 ? 4.013 10.808 -18.511 1.00 62.97 90 ARG A C 1
ATOM 687 O O . ARG A 1 90 ? 2.868 11.196 -18.726 1.00 62.97 90 ARG A O 1
ATOM 694 N N . LYS A 1 91 ? 5.063 11.637 -18.485 1.00 60.53 91 LYS A N 1
ATOM 695 C CA . LYS A 1 91 ? 5.038 12.903 -19.231 1.00 60.53 91 LYS A CA 1
ATOM 696 C C . LYS A 1 91 ? 4.953 12.528 -20.714 1.00 60.53 91 LYS A C 1
ATOM 698 O O . LYS A 1 91 ? 5.905 11.968 -21.251 1.00 60.53 91 LYS A O 1
ATOM 703 N N . ARG A 1 92 ? 3.765 12.706 -21.296 1.00 59.75 92 ARG A N 1
ATOM 704 C CA . ARG A 1 92 ? 3.569 12.740 -22.750 1.00 59.75 92 ARG A CA 1
ATOM 705 C C . ARG A 1 92 ? 4.255 13.964 -23.336 1.00 59.75 92 ARG A C 1
ATOM 707 O O . ARG A 1 92 ? 4.303 14.986 -22.616 1.00 59.75 92 ARG A O 1
#

Secondary structure (DSSP, 8-state):
-----------------------------------------GGGEEE--STTT-PEEEEETTS-GGG-TTEETTTEE--HHHHHHHHS----

Foldseek 3Di:
DDDDDDDDDDDDDDDDDDDDDDDDDDDDDPDPPPDPPPDPDPVQFFFALDVPGRHTAPDGVPPDPVPAPQQDPPRGHHHPVRSCVVPVPDPD

Sequence (92 aa):
MNNSGFSNSRELKYAEKDCERGESYTSPVERPKFYITDVATTKDIERCVMPGCGAETGYLITTPIQQRMGYVEGAGQLCAPCYESTFGGRKR

pLDDT: mean 73.09, std 20.2, range [39.0, 96.62]

Radius of gyration: 26.01 Å; chains: 1; bounding box: 61×44×69 Å